Protein AF-A0A7Y5W795-F1 (afdb_monomer_lite)

Foldseek 3Di:
DDPDPPDDPQADDPVLCVVLVVLQDAADPPDDHDPADVSLLVSQLSVCLVVVDDLVPRDPVGDRSVVSVVSLVVCVVVVSVVVSCVSVVHVVSVVSSVVVVVVVVPDDDDPPPPPPPPPPPDDDD

Radius of gyration: 16.65 Å; chains: 1; bounding box: 54×30×36 Å

pLDDT: mean 70.24, std 19.15, range [29.72, 90.06]

Structure (mmCIF, N/CA/C/O backbone):
data_AF-A0A7Y5W795-F1
#
_entry.id   AF-A0A7Y5W795-F1
#
loop_
_atom_site.group_PDB
_atom_site.id
_atom_site.type_symbol
_atom_site.label_atom_id
_atom_site.label_alt_id
_atom_site.label_comp_id
_atom_site.label_asym_id
_atom_site.label_entity_id
_atom_site.label_seq_id
_atom_site.pdbx_PDB_ins_code
_atom_site.Cartn_x
_atom_site.Cartn_y
_atom_site.Cartn_z
_atom_site.occupancy
_atom_site.B_iso_or_equiv
_atom_site.auth_seq_id
_atom_site.auth_comp_id
_atom_site.auth_asym_id
_atom_site.auth_atom_id
_atom_site.pdbx_PDB_model_num
ATOM 1 N N . MET A 1 1 ? -0.548 6.100 -27.009 1.00 38.88 1 MET A N 1
ATOM 2 C CA . MET A 1 1 ? -1.766 5.491 -26.440 1.00 38.88 1 MET A CA 1
ATOM 3 C C . MET A 1 1 ? -1.373 4.089 -26.018 1.00 38.88 1 MET A C 1
ATOM 5 O O . MET A 1 1 ? -1.005 3.298 -26.875 1.00 38.88 1 MET A O 1
ATOM 9 N N . ASP A 1 2 ? -1.260 3.879 -24.709 1.00 36.19 2 ASP A N 1
ATOM 10 C CA . ASP A 1 2 ? -0.597 2.727 -24.087 1.00 36.19 2 ASP A CA 1
ATOM 11 C C . ASP A 1 2 ? -1.531 1.508 -24.106 1.00 36.19 2 ASP A C 1
ATOM 13 O O . ASP A 1 2 ? -2.526 1.436 -23.388 1.00 36.19 2 ASP A O 1
ATOM 17 N N . ALA A 1 3 ? -1.278 0.592 -25.035 1.00 45.19 3 ALA A N 1
ATOM 18 C CA . ALA A 1 3 ? -2.064 -0.615 -25.215 1.00 45.19 3 ALA A CA 1
ATOM 19 C C . ALA A 1 3 ? -1.514 -1.711 -24.294 1.00 45.19 3 ALA A C 1
ATOM 21 O O . ALA A 1 3 ? -0.515 -2.318 -24.658 1.00 45.19 3 ALA A O 1
ATOM 22 N N . THR A 1 4 ? -2.117 -1.956 -23.118 1.00 44.06 4 THR A N 1
ATOM 23 C CA . THR A 1 4 ? -2.086 -3.265 -22.398 1.00 44.06 4 THR A CA 1
ATOM 24 C C . THR A 1 4 ? -2.822 -3.305 -21.047 1.00 44.06 4 THR A C 1
ATOM 26 O O . THR A 1 4 ? -2.597 -4.231 -20.271 1.00 44.06 4 THR A O 1
ATOM 29 N N . GLN A 1 5 ? -3.761 -2.407 -20.725 1.00 54.94 5 GLN A N 1
ATOM 30 C CA . GLN A 1 5 ? -4.536 -2.577 -19.484 1.00 54.94 5 GLN A CA 1
ATOM 31 C C . GLN A 1 5 ? -5.627 -3.650 -19.647 1.00 54.94 5 GLN A C 1
ATOM 33 O O . GLN A 1 5 ? -6.801 -3.376 -19.888 1.00 54.94 5 GLN A O 1
ATOM 38 N N . ARG A 1 6 ? -5.232 -4.924 -19.541 1.00 57.53 6 ARG A N 1
ATOM 39 C CA . ARG A 1 6 ? -6.162 -5.991 -19.160 1.00 57.53 6 ARG A CA 1
ATOM 40 C C . ARG A 1 6 ? -6.476 -5.778 -17.686 1.00 57.53 6 ARG A C 1
ATOM 42 O O . ARG A 1 6 ? -5.763 -6.282 -16.828 1.00 57.53 6 ARG A O 1
ATOM 49 N N . ASN A 1 7 ? -7.506 -4.979 -17.424 1.00 70.06 7 ASN A N 1
ATOM 50 C CA . ASN A 1 7 ? -7.962 -4.711 -16.070 1.00 70.06 7 ASN A CA 1
ATOM 51 C C . ASN A 1 7 ? -8.426 -6.019 -15.429 1.00 70.06 7 ASN A C 1
ATOM 53 O O . ASN A 1 7 ? -9.401 -6.638 -15.868 1.00 70.06 7 ASN A O 1
ATOM 57 N N . TYR A 1 8 ? -7.748 -6.432 -14.367 1.00 78.88 8 TYR A N 1
ATOM 58 C CA . TYR A 1 8 ? -8.316 -7.387 -13.437 1.00 78.88 8 TYR A CA 1
ATOM 59 C C . TYR A 1 8 ? -9.517 -6.724 -12.744 1.00 78.88 8 TYR A C 1
ATOM 61 O O . TYR A 1 8 ? -9.485 -5.525 -12.467 1.00 78.88 8 TYR A O 1
ATOM 69 N N . PRO A 1 9 ? -10.564 -7.478 -12.364 1.00 81.25 9 PRO A N 1
ATOM 70 C CA . PRO A 1 9 ? -11.697 -6.930 -11.604 1.00 81.25 9 PRO A CA 1
ATOM 71 C C . PRO A 1 9 ? -11.293 -6.391 -10.217 1.00 81.25 9 PRO A C 1
ATOM 73 O O . PRO A 1 9 ? -12.111 -5.844 -9.483 1.00 81.25 9 PRO A O 1
ATOM 76 N N . THR A 1 10 ? -10.036 -6.598 -9.826 1.00 82.06 10 THR A N 1
ATOM 77 C CA . THR A 1 10 ? -9.414 -6.097 -8.602 1.00 82.06 10 THR A CA 1
ATOM 78 C C . THR A 1 10 ? -8.653 -4.792 -8.788 1.00 82.06 10 THR A C 1
ATOM 80 O O . THR A 1 10 ? -8.241 -4.222 -7.779 1.00 82.06 10 THR A O 1
ATOM 83 N N . ASP A 1 11 ? -8.428 -4.357 -10.029 1.00 85.25 11 ASP A N 1
ATOM 84 C CA . ASP A 1 11 ? -7.640 -3.165 -10.322 1.00 85.25 11 ASP A CA 1
ATOM 85 C C . ASP A 1 11 ? -8.380 -1.893 -9.918 1.00 85.25 11 ASP A C 1
ATOM 87 O O . ASP A 1 11 ? -9.611 -1.828 -9.925 1.00 85.25 11 ASP A O 1
ATOM 91 N N . LEU A 1 12 ? -7.599 -0.882 -9.547 1.00 83.44 12 LEU A N 1
ATOM 92 C CA . LEU A 1 12 ? -8.124 0.420 -9.171 1.00 83.44 12 LEU A CA 1
ATOM 93 C C . LEU A 1 12 ? -8.484 1.250 -10.393 1.00 83.44 12 LEU A C 1
ATOM 95 O O . LEU A 1 12 ? -7.676 1.406 -11.319 1.00 83.44 12 LEU A O 1
ATOM 99 N N . ASP A 1 13 ? -9.663 1.854 -10.315 1.00 84.56 13 ASP A N 1
ATOM 100 C CA . ASP A 1 13 ? -10.049 2.943 -11.197 1.00 84.56 13 ASP A CA 1
ATOM 101 C C . ASP A 1 13 ? -9.150 4.170 -10.972 1.00 84.56 13 ASP A C 1
ATOM 103 O O . ASP A 1 13 ? -8.501 4.303 -9.927 1.00 84.56 13 ASP A O 1
ATOM 107 N N . ASP A 1 14 ? -9.080 5.054 -11.960 1.00 81.81 14 ASP A N 1
ATOM 108 C CA . ASP A 1 14 ? -8.285 6.275 -11.887 1.00 81.81 14 ASP A CA 1
ATOM 109 C C . ASP A 1 14 ? -8.750 7.183 -10.745 1.00 81.81 14 ASP A C 1
ATOM 111 O O . ASP A 1 14 ? -7.912 7.661 -9.979 1.00 81.81 14 ASP A O 1
ATOM 115 N N . ASP A 1 15 ? -10.060 7.324 -10.529 1.00 82.69 15 ASP A N 1
ATOM 116 C CA . ASP A 1 15 ? -10.602 8.124 -9.420 1.00 82.69 15 ASP A CA 1
ATOM 117 C C . ASP A 1 15 ? -10.208 7.556 -8.046 1.00 82.69 15 ASP A C 1
ATOM 119 O O . ASP A 1 15 ? -9.804 8.276 -7.119 1.00 82.69 15 ASP A O 1
ATOM 123 N N . GLN A 1 16 ? -10.262 6.227 -7.914 1.00 84.50 16 GLN A N 1
ATOM 124 C CA . GLN A 1 16 ? -9.813 5.549 -6.699 1.00 84.50 16 GLN A CA 1
ATOM 125 C C . GLN A 1 16 ? -8.311 5.731 -6.498 1.00 84.50 16 GLN A C 1
ATOM 127 O O . GLN A 1 16 ? -7.861 5.978 -5.376 1.00 84.50 16 GLN A O 1
ATOM 132 N N . TRP A 1 17 ? -7.539 5.642 -7.581 1.00 85.81 17 TRP A N 1
ATOM 133 C CA . TRP A 1 17 ? -6.103 5.863 -7.561 1.00 85.81 17 TRP A CA 1
ATOM 134 C C . TRP A 1 17 ? -5.750 7.281 -7.103 1.00 85.81 17 TRP A C 1
ATOM 136 O O . TRP A 1 17 ? -4.929 7.422 -6.197 1.00 85.81 17 TRP A O 1
ATOM 146 N N . PHE A 1 18 ? -6.391 8.320 -7.642 1.00 85.88 18 PHE A N 1
ATOM 147 C CA . PHE A 1 18 ? -6.151 9.710 -7.233 1.00 85.88 18 PHE A CA 1
ATOM 148 C C . PHE A 1 18 ? -6.457 9.956 -5.755 1.00 85.88 18 PHE A C 1
ATOM 150 O O . PHE A 1 18 ? -5.748 10.719 -5.101 1.00 85.88 18 PHE A O 1
ATOM 157 N N . THR A 1 19 ? -7.455 9.260 -5.210 1.00 85.31 19 THR A N 1
ATOM 158 C CA . THR A 1 19 ? -7.802 9.352 -3.787 1.00 85.31 19 THR A CA 1
ATOM 159 C C . THR A 1 19 ? -6.701 8.774 -2.891 1.00 85.31 19 THR A C 1
ATOM 161 O O . THR A 1 19 ? -6.400 9.328 -1.834 1.00 85.31 19 THR A O 1
ATOM 164 N N . ILE A 1 20 ? -6.075 7.664 -3.299 1.00 85.00 20 ILE A N 1
ATOM 165 C CA . ILE A 1 20 ? -5.098 6.951 -2.461 1.00 85.00 20 ILE A CA 1
ATOM 166 C C . ILE A 1 20 ? -3.636 7.326 -2.727 1.00 85.00 20 ILE A C 1
ATOM 168 O O . ILE A 1 20 ? -2.800 7.196 -1.832 1.00 85.00 20 ILE A O 1
ATOM 172 N N . ALA A 1 21 ? -3.315 7.787 -3.937 1.00 84.81 21 ALA A N 1
ATOM 173 C CA . ALA A 1 21 ? -1.972 8.170 -4.358 1.00 84.81 21 ALA A CA 1
ATOM 174 C C . ALA A 1 21 ? -1.245 9.111 -3.375 1.00 84.81 21 ALA A C 1
ATOM 176 O O . ALA A 1 21 ? -0.077 8.835 -3.090 1.00 84.81 21 ALA A O 1
ATOM 177 N N . PRO A 1 22 ? -1.876 10.161 -2.801 1.00 84.56 22 PRO A N 1
ATOM 178 C CA . PRO A 1 22 ? -1.188 11.067 -1.875 1.00 84.56 22 PRO A CA 1
ATOM 179 C C . PRO A 1 22 ? -0.784 10.423 -0.540 1.00 84.56 22 PRO A C 1
ATOM 181 O O . PRO A 1 22 ? 0.049 10.974 0.173 1.00 84.56 22 PRO A O 1
ATOM 184 N N . LEU A 1 23 ? -1.345 9.263 -0.187 1.00 80.50 23 LEU A N 1
ATOM 185 C CA . LEU A 1 23 ? -1.021 8.554 1.058 1.00 80.50 23 LEU A CA 1
ATOM 186 C C . LEU A 1 23 ? 0.141 7.587 0.907 1.00 80.50 23 LEU A C 1
ATOM 188 O O . LEU A 1 23 ? 0.666 7.081 1.900 1.00 80.50 23 LEU A O 1
ATOM 192 N N . ILE A 1 24 ? 0.535 7.303 -0.331 1.00 81.38 24 ILE A N 1
ATOM 193 C CA . ILE A 1 24 ? 1.683 6.457 -0.591 1.00 81.38 24 ILE A CA 1
ATOM 194 C C . ILE A 1 24 ? 2.917 7.281 -0.217 1.00 81.38 24 ILE A C 1
ATOM 196 O O . ILE A 1 24 ? 3.178 8.299 -0.864 1.00 81.38 24 ILE A O 1
ATOM 200 N N . PRO A 1 25 ? 3.694 6.867 0.804 1.00 74.81 25 PRO A N 1
ATOM 201 C CA . PRO A 1 25 ? 4.839 7.647 1.253 1.00 74.81 25 PRO A CA 1
ATOM 202 C C . PRO A 1 25 ? 5.780 7.855 0.068 1.00 74.81 25 PRO A C 1
ATOM 204 O O . PRO A 1 25 ? 5.925 6.922 -0.725 1.00 74.81 25 PRO A O 1
ATOM 207 N N . PRO A 1 26 ? 6.428 9.018 -0.097 1.00 67.50 26 PRO A N 1
ATOM 208 C CA . PRO A 1 26 ? 7.367 9.236 -1.193 1.00 67.50 26 PRO A CA 1
ATOM 209 C C . PRO A 1 26 ? 8.549 8.259 -1.118 1.00 67.50 26 PRO A C 1
ATOM 211 O O . PRO A 1 26 ? 8.855 7.686 -0.068 1.00 67.50 26 PRO A O 1
ATOM 214 N N . GLY A 1 27 ? 9.190 8.002 -2.263 1.00 62.72 27 GLY A N 1
ATOM 215 C CA . GLY A 1 27 ? 10.406 7.185 -2.318 1.00 62.72 27 GLY A CA 1
ATOM 216 C C . GLY A 1 27 ? 11.464 7.723 -1.371 1.00 62.72 27 GLY A C 1
ATOM 217 O O . GLY A 1 27 ? 11.579 8.934 -1.215 1.00 62.72 27 GLY A O 1
ATOM 218 N N . LYS A 1 28 ? 12.232 6.830 -0.732 1.00 57.94 28 LYS A N 1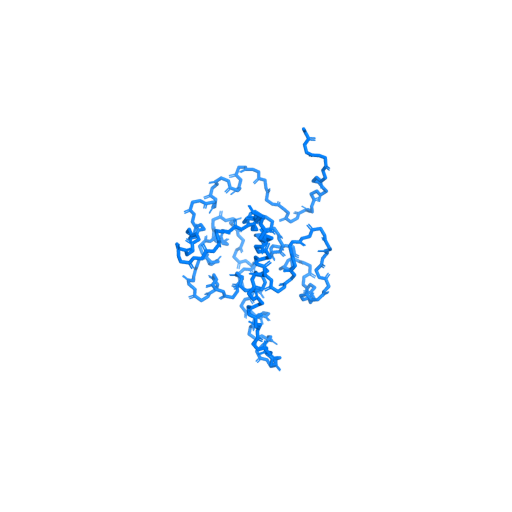
ATOM 219 C CA . LYS A 1 28 ? 13.394 7.268 0.044 1.00 57.94 28 LYS A CA 1
ATOM 220 C C . LYS A 1 28 ? 14.294 8.113 -0.874 1.00 57.94 28 LYS A C 1
ATOM 222 O O . LYS A 1 28 ? 14.599 7.647 -1.969 1.00 57.94 28 LYS A O 1
ATOM 227 N N . PRO A 1 29 ? 14.724 9.311 -0.441 1.00 47.25 29 PRO A N 1
ATOM 228 C CA . PRO A 1 29 ? 15.564 10.189 -1.256 1.00 47.25 29 PRO A CA 1
ATOM 229 C C . PRO A 1 29 ? 16.998 9.659 -1.429 1.00 47.25 29 PRO A C 1
ATOM 231 O O . PRO A 1 29 ? 17.692 10.064 -2.353 1.00 47.25 29 PRO A O 1
ATOM 234 N N . LEU A 1 30 ? 17.447 8.734 -0.570 1.00 43.53 30 LEU A N 1
ATOM 235 C CA . LEU A 1 30 ? 18.739 8.052 -0.699 1.00 43.53 30 LEU A CA 1
ATOM 236 C C . LEU A 1 30 ? 18.585 6.784 -1.557 1.00 43.53 30 LEU A C 1
ATOM 238 O O . LEU A 1 30 ? 18.289 5.709 -1.032 1.00 43.53 30 LEU A O 1
ATOM 242 N N . GLY A 1 31 ? 18.766 6.915 -2.873 1.00 50.31 31 GLY A N 1
ATOM 243 C CA . GLY A 1 31 ? 18.806 5.795 -3.821 1.00 50.31 31 GLY A CA 1
ATOM 244 C C . GLY A 1 31 ? 18.388 6.174 -5.244 1.00 50.31 31 GLY A C 1
ATOM 245 O O . GLY A 1 31 ? 17.861 7.260 -5.476 1.00 50.31 31 GLY A O 1
ATOM 246 N N . CYS A 1 32 ? 18.603 5.259 -6.200 1.00 46.06 32 CYS A N 1
ATOM 247 C CA . CYS A 1 32 ? 17.971 5.340 -7.520 1.00 46.06 32 CYS A CA 1
ATOM 248 C C . CYS A 1 32 ? 16.453 5.435 -7.292 1.00 46.06 32 CYS A C 1
ATOM 250 O O . CYS A 1 32 ? 15.891 4.599 -6.580 1.00 46.06 32 CYS A O 1
ATOM 252 N N . GLY A 1 33 ? 15.822 6.500 -7.796 1.00 52.41 33 GLY A N 1
ATOM 253 C CA . GLY A 1 33 ? 14.408 6.790 -7.563 1.00 52.41 33 GLY A CA 1
ATOM 254 C C . GLY A 1 33 ? 13.498 5.603 -7.895 1.00 52.41 33 GLY A C 1
ATOM 255 O O . GLY A 1 33 ? 13.889 4.658 -8.575 1.00 52.41 33 GLY A O 1
ATOM 256 N N . ARG A 1 34 ? 12.256 5.625 -7.403 1.00 63.91 34 ARG A N 1
ATOM 257 C CA . ARG A 1 34 ? 11.309 4.524 -7.631 1.00 63.91 34 ARG A CA 1
ATOM 258 C C . ARG A 1 34 ? 11.041 4.332 -9.128 1.00 63.91 34 ARG A C 1
ATOM 260 O O . ARG A 1 34 ? 10.254 5.071 -9.704 1.00 63.91 34 ARG A O 1
ATOM 267 N N . THR A 1 35 ? 11.627 3.299 -9.728 1.00 64.44 35 THR A N 1
ATOM 268 C CA . THR A 1 35 ? 11.349 2.918 -11.125 1.00 64.44 35 THR A CA 1
ATOM 269 C C . THR A 1 35 ? 10.022 2.165 -11.266 1.00 64.44 35 THR A C 1
ATOM 271 O O . THR A 1 35 ? 9.443 2.106 -12.343 1.00 64.44 35 THR A O 1
ATOM 274 N N . THR A 1 36 ? 9.520 1.557 -10.187 1.00 70.56 36 THR A N 1
ATOM 275 C CA . THR A 1 36 ? 8.285 0.761 -10.220 1.00 70.56 36 THR A CA 1
ATOM 276 C C . THR A 1 36 ? 7.042 1.636 -10.081 1.00 70.56 36 THR A C 1
ATOM 278 O O . THR A 1 36 ? 6.928 2.410 -9.132 1.00 70.56 36 THR A O 1
ATOM 281 N N . SER A 1 37 ? 6.061 1.439 -10.963 1.00 81.56 37 SER A N 1
ATOM 282 C CA . SER A 1 37 ? 4.745 2.077 -10.875 1.00 81.56 37 SER A CA 1
ATOM 283 C C . SER A 1 37 ? 4.017 1.677 -9.588 1.00 81.56 37 SER A C 1
ATOM 285 O O . SER A 1 37 ? 3.661 0.513 -9.399 1.00 81.56 37 SER A O 1
ATOM 287 N N . MET A 1 38 ? 3.752 2.643 -8.703 1.00 83.88 38 MET A N 1
ATOM 288 C CA . MET A 1 38 ? 3.064 2.389 -7.427 1.00 83.88 38 MET A CA 1
ATOM 289 C C . MET A 1 38 ? 1.641 1.853 -7.628 1.00 83.88 38 MET A C 1
ATOM 291 O O . MET A 1 38 ? 1.216 0.981 -6.876 1.00 83.88 38 MET A O 1
ATOM 295 N N . ARG A 1 39 ? 0.944 2.285 -8.689 1.00 87.31 39 ARG A N 1
ATOM 296 C CA . ARG A 1 39 ? -0.376 1.748 -9.059 1.00 87.31 39 ARG A CA 1
ATOM 297 C C . ARG A 1 39 ? -0.317 0.252 -9.338 1.00 87.31 39 ARG A C 1
ATOM 299 O O . ARG A 1 39 ? -1.127 -0.499 -8.810 1.00 87.31 39 ARG A O 1
ATOM 306 N N . ALA A 1 40 ? 0.700 -0.195 -10.074 1.00 86.50 40 ALA A N 1
ATOM 307 C CA . ALA A 1 40 ? 0.899 -1.610 -10.366 1.00 86.50 40 ALA A CA 1
ATOM 308 C C . ALA A 1 40 ? 1.224 -2.425 -9.102 1.00 86.50 40 ALA A C 1
ATOM 310 O O . ALA A 1 40 ? 0.790 -3.567 -8.982 1.00 86.50 40 ALA A O 1
ATOM 311 N N . VAL A 1 41 ? 1.943 -1.840 -8.135 1.00 88.38 41 VAL A N 1
ATOM 312 C CA . VAL A 1 41 ? 2.197 -2.477 -6.830 1.00 88.38 41 VAL A CA 1
ATOM 313 C C . VAL A 1 41 ? 0.902 -2.626 -6.035 1.00 88.38 41 VAL A C 1
ATOM 315 O O . VAL A 1 41 ? 0.628 -3.715 -5.536 1.00 88.38 41 VAL A O 1
ATOM 318 N N . VAL A 1 42 ? 0.092 -1.569 -5.935 1.00 88.75 42 VAL A N 1
ATOM 319 C CA . VAL A 1 42 ? -1.188 -1.626 -5.211 1.00 88.75 42 VAL A CA 1
ATOM 320 C C . VAL A 1 42 ? -2.135 -2.627 -5.873 1.00 88.75 42 VAL A C 1
ATOM 322 O O . VAL A 1 42 ? -2.650 -3.504 -5.183 1.00 88.75 42 VAL A O 1
ATOM 325 N N . ASN A 1 43 ? -2.287 -2.578 -7.198 1.00 89.50 43 ASN A N 1
ATOM 326 C CA . ASN A 1 43 ? -3.100 -3.535 -7.952 1.00 89.50 43 ASN A CA 1
ATOM 327 C C . ASN A 1 43 ? -2.630 -4.984 -7.736 1.00 89.50 43 ASN A C 1
ATOM 329 O O . ASN A 1 43 ? -3.452 -5.863 -7.487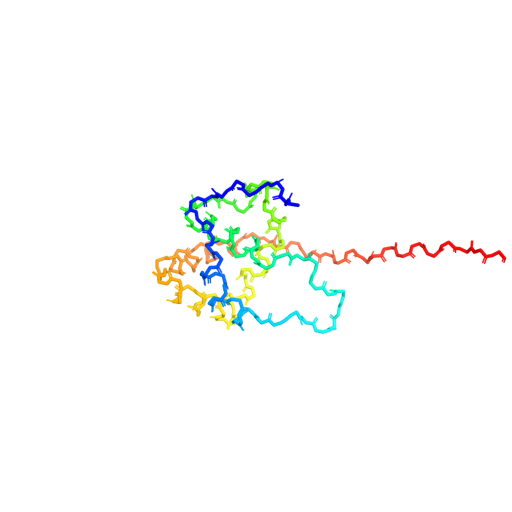 1.00 89.50 43 ASN A O 1
ATOM 333 N N . ALA A 1 44 ? -1.316 -5.235 -7.730 1.00 90.06 44 ALA A N 1
ATOM 334 C CA . ALA A 1 44 ? -0.764 -6.561 -7.454 1.00 90.06 44 ALA A CA 1
ATOM 335 C C . ALA A 1 44 ? -1.096 -7.062 -6.037 1.00 90.06 44 ALA A C 1
ATOM 337 O O . ALA A 1 44 ? -1.414 -8.241 -5.850 1.00 90.06 44 ALA A O 1
ATOM 338 N N . ILE A 1 45 ? -1.041 -6.178 -5.032 1.00 88.38 45 ILE A N 1
ATOM 339 C CA . ILE A 1 45 ? -1.431 -6.516 -3.657 1.00 88.38 45 ILE A CA 1
ATOM 340 C C . ILE A 1 45 ? -2.931 -6.829 -3.618 1.00 88.38 45 ILE A C 1
ATOM 342 O O . ILE A 1 45 ? -3.303 -7.896 -3.134 1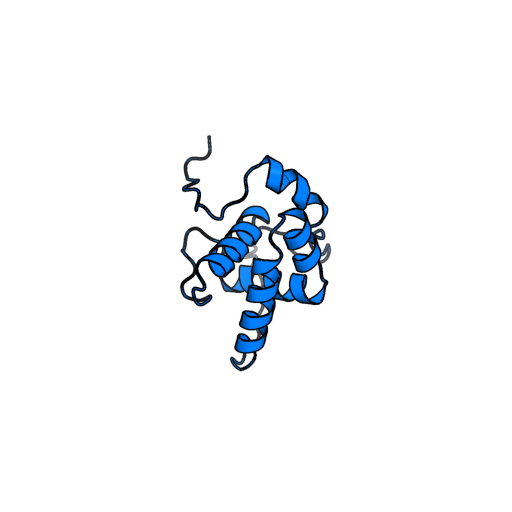.00 88.38 45 ILE A O 1
ATOM 346 N N . LEU A 1 46 ? -3.787 -5.972 -4.181 1.00 87.50 46 LEU A N 1
ATOM 347 C CA . LEU A 1 46 ? -5.241 -6.185 -4.235 1.00 87.50 46 LEU A CA 1
ATOM 348 C C . LEU A 1 46 ? -5.603 -7.502 -4.936 1.00 87.50 46 LEU A C 1
ATOM 350 O O . LEU A 1 46 ? -6.384 -8.299 -4.408 1.00 87.50 46 LEU A O 1
ATOM 354 N N . TYR A 1 47 ? -4.975 -7.777 -6.082 1.00 88.94 47 TYR A N 1
ATOM 355 C CA . TYR A 1 47 ? -5.155 -9.019 -6.828 1.00 88.94 47 TYR A CA 1
ATOM 356 C C . TYR A 1 47 ? -4.828 -10.240 -5.969 1.00 88.94 47 TYR A C 1
ATOM 358 O O . TYR A 1 47 ? -5.635 -11.168 -5.857 1.00 88.94 47 TYR A O 1
ATOM 366 N N . ARG A 1 48 ? -3.661 -10.244 -5.318 1.00 88.88 48 ARG A N 1
ATOM 367 C CA . ARG A 1 48 ? -3.244 -11.351 -4.451 1.00 88.88 48 ARG A CA 1
ATOM 368 C C . ARG A 1 48 ? -4.186 -11.514 -3.256 1.00 88.88 48 ARG A C 1
ATOM 370 O O . ARG A 1 48 ? -4.502 -12.635 -2.868 1.00 88.88 48 ARG A O 1
ATOM 377 N N . GLN A 1 49 ? -4.654 -10.413 -2.678 1.00 84.88 49 GLN A N 1
ATOM 378 C CA . GLN A 1 49 ? -5.561 -10.438 -1.533 1.00 84.88 49 GLN A CA 1
ATOM 379 C C . GLN A 1 49 ? -6.926 -11.029 -1.881 1.00 84.88 49 GLN A C 1
ATOM 381 O O . GLN A 1 49 ? -7.473 -11.807 -1.094 1.00 84.88 49 GLN A O 1
ATOM 386 N N . ARG A 1 50 ? -7.438 -10.720 -3.075 1.00 85.44 50 ARG A N 1
ATOM 387 C CA . ARG A 1 50 ? -8.701 -11.262 -3.580 1.00 85.44 50 ARG A CA 1
ATOM 388 C C . ARG A 1 50 ? -8.583 -12.714 -4.038 1.00 85.44 50 ARG A C 1
ATOM 390 O O . ARG A 1 50 ? -9.444 -13.518 -3.697 1.00 85.44 50 ARG A O 1
ATOM 397 N N . SER A 1 51 ? -7.545 -13.042 -4.806 1.00 85.38 51 SER A N 1
ATOM 398 C CA . SER A 1 51 ? -7.321 -14.390 -5.354 1.00 85.38 51 SER A CA 1
ATOM 399 C C . SER A 1 51 ? -6.817 -15.381 -4.304 1.00 85.38 51 SER A C 1
ATOM 401 O O . SER A 1 51 ? -7.035 -16.583 -4.419 1.00 85.38 51 SER A O 1
ATOM 403 N N . GLY A 1 52 ? -6.124 -14.889 -3.275 1.00 84.31 52 GLY A N 1
ATOM 404 C CA . GLY A 1 52 ? -5.479 -15.710 -2.263 1.00 84.31 52 GLY A CA 1
ATOM 405 C C . GLY A 1 52 ? -4.285 -16.519 -2.774 1.00 84.31 52 GLY A C 1
ATOM 406 O O . GLY A 1 52 ? -3.842 -17.421 -2.060 1.00 84.31 52 GLY A O 1
ATOM 407 N N . CYS A 1 53 ? -3.770 -16.219 -3.971 1.00 83.75 53 CYS A N 1
ATOM 408 C CA . CYS A 1 53 ? -2.671 -16.960 -4.575 1.00 83.75 53 CYS A CA 1
ATOM 409 C C . CYS A 1 53 ? -1.353 -16.775 -3.792 1.00 83.75 53 CYS A C 1
ATOM 411 O O . CYS A 1 53 ? -1.101 -15.717 -3.195 1.00 83.75 53 CYS A O 1
ATOM 413 N N . PRO A 1 54 ? -0.460 -17.780 -3.791 1.00 86.81 54 PRO A N 1
ATOM 414 C CA . PRO A 1 54 ? 0.876 -17.605 -3.238 1.00 86.81 54 PRO A CA 1
ATOM 415 C C . PRO A 1 54 ? 1.656 -16.569 -4.060 1.00 86.81 54 PRO A C 1
ATOM 417 O O . PRO A 1 54 ? 1.482 -16.456 -5.270 1.00 86.81 54 PRO A O 1
ATOM 420 N N . TRP A 1 55 ? 2.569 -15.834 -3.416 1.00 84.69 55 TRP A N 1
ATOM 421 C CA . TRP A 1 55 ? 3.334 -14.749 -4.054 1.00 84.69 55 TRP A CA 1
ATOM 422 C C . TRP A 1 55 ? 4.091 -15.183 -5.318 1.00 84.69 55 TRP A C 1
ATOM 424 O O . TRP A 1 55 ? 4.218 -14.412 -6.260 1.00 84.69 55 TRP A O 1
ATOM 434 N N . ARG A 1 56 ? 4.562 -16.436 -5.364 1.00 86.69 56 ARG A N 1
ATOM 435 C CA . ARG A 1 56 ? 5.292 -17.002 -6.513 1.00 86.69 56 ARG A CA 1
ATOM 436 C C . ARG A 1 56 ? 4.410 -17.247 -7.742 1.00 86.69 56 ARG A C 1
ATOM 438 O O . ARG A 1 56 ? 4.952 -17.448 -8.820 1.00 86.69 56 ARG A O 1
ATOM 445 N N . MET A 1 57 ? 3.088 -17.254 -7.569 1.00 83.88 57 MET A N 1
ATOM 446 C CA . MET A 1 57 ? 2.100 -17.435 -8.638 1.00 83.88 57 MET A CA 1
ATOM 447 C C . MET A 1 57 ? 1.486 -16.110 -9.099 1.00 83.88 57 MET A C 1
ATOM 449 O O . MET A 1 57 ? 0.492 -16.120 -9.819 1.00 83.88 57 MET A O 1
ATOM 453 N N . LEU A 1 58 ? 2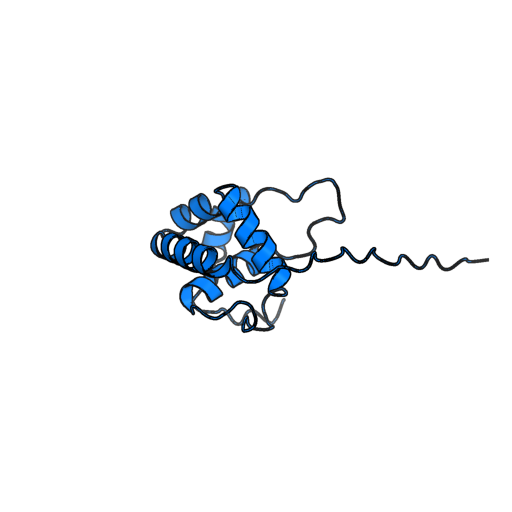.045 -14.970 -8.680 1.00 85.44 58 LEU A N 1
ATOM 454 C CA . LEU A 1 58 ? 1.583 -13.673 -9.155 1.00 85.44 58 LEU A CA 1
ATOM 455 C C . LEU A 1 58 ? 1.726 -13.600 -10.693 1.00 85.44 58 LEU A C 1
ATOM 457 O O . LEU A 1 58 ? 2.785 -13.980 -11.207 1.00 85.44 58 LEU A O 1
ATOM 461 N N . PRO A 1 59 ? 0.696 -13.132 -11.424 1.00 86.00 59 PRO A N 1
ATOM 462 C CA . PRO A 1 59 ? 0.766 -12.958 -12.870 1.00 86.00 59 PRO A CA 1
ATOM 463 C C . PRO A 1 59 ? 1.972 -12.121 -13.299 1.00 86.00 59 PRO A C 1
ATOM 465 O O . PRO A 1 59 ? 2.374 -11.186 -12.607 1.00 86.00 59 PRO A O 1
ATOM 468 N N . ARG A 1 60 ? 2.533 -12.448 -14.468 1.00 81.19 60 ARG A N 1
ATOM 469 C CA . ARG A 1 60 ? 3.709 -11.756 -15.028 1.00 81.19 60 ARG A CA 1
ATOM 470 C C . ARG A 1 60 ? 3.415 -10.323 -15.476 1.00 81.19 60 ARG A C 1
ATOM 472 O O . ARG A 1 60 ? 4.358 -9.577 -15.700 1.00 81.19 60 ARG A O 1
ATOM 479 N N . ASP A 1 61 ? 2.138 -9.958 -15.580 1.00 84.62 61 ASP A N 1
ATOM 480 C CA . ASP A 1 61 ? 1.692 -8.595 -15.888 1.00 84.62 61 ASP A CA 1
ATOM 481 C C . ASP A 1 61 ? 1.979 -7.621 -14.733 1.00 84.62 61 ASP A C 1
ATOM 483 O O . ASP A 1 61 ? 2.049 -6.410 -14.929 1.00 84.62 61 ASP A O 1
ATOM 487 N N . PHE A 1 62 ? 2.161 -8.144 -13.516 1.00 84.44 62 PHE A N 1
ATOM 488 C CA . PHE A 1 62 ? 2.504 -7.348 -12.347 1.00 84.44 62 PHE A CA 1
ATOM 489 C C . PHE A 1 62 ? 4.020 -7.217 -12.162 1.00 84.44 62 PHE A C 1
ATOM 491 O O . PHE A 1 62 ? 4.790 -8.087 -12.584 1.00 84.44 62 PHE A O 1
ATOM 498 N N . PRO A 1 63 ? 4.479 -6.160 -11.459 1.00 83.94 63 PRO A N 1
ATOM 499 C CA . PRO A 1 63 ? 5.868 -6.061 -11.040 1.00 83.94 63 PRO A CA 1
ATOM 500 C C . PRO A 1 63 ? 6.294 -7.310 -10.268 1.00 83.94 63 PRO A C 1
ATOM 502 O O . PRO A 1 63 ? 5.500 -7.943 -9.569 1.00 83.94 63 PRO A O 1
ATOM 505 N N . HIS A 1 64 ? 7.578 -7.651 -10.387 1.00 85.50 64 HIS A N 1
ATOM 506 C CA . HIS A 1 64 ? 8.122 -8.879 -9.823 1.00 85.50 64 HIS A CA 1
ATOM 507 C C . HIS A 1 64 ? 7.720 -9.052 -8.349 1.00 85.50 64 HIS A C 1
ATOM 509 O O . HIS A 1 64 ? 7.895 -8.146 -7.530 1.00 85.50 64 HIS A O 1
ATOM 515 N N . TRP A 1 65 ? 7.205 -10.234 -8.002 1.00 85.81 65 TRP A N 1
ATOM 516 C CA . TRP A 1 65 ? 6.549 -10.494 -6.715 1.00 85.81 65 TRP A CA 1
ATOM 517 C C . TRP A 1 65 ? 7.395 -10.122 -5.488 1.00 85.81 65 TRP A C 1
ATOM 519 O O . TRP A 1 65 ? 6.840 -9.726 -4.468 1.00 85.81 65 TRP A O 1
ATOM 529 N N . ARG A 1 66 ? 8.735 -10.210 -5.569 1.00 86.25 66 ARG A N 1
ATOM 530 C CA . ARG A 1 66 ? 9.638 -9.802 -4.472 1.00 86.25 66 ARG A CA 1
ATOM 531 C C . ARG A 1 66 ? 9.546 -8.308 -4.178 1.00 86.25 66 ARG A C 1
ATOM 533 O O . ARG A 1 66 ? 9.553 -7.920 -3.014 1.00 86.25 66 ARG A O 1
ATOM 540 N N . THR A 1 67 ? 9.447 -7.494 -5.225 1.00 85.81 67 THR A N 1
ATOM 541 C CA . THR A 1 67 ? 9.296 -6.042 -5.120 1.00 85.81 67 THR A CA 1
ATOM 542 C C . THR A 1 67 ? 7.965 -5.718 -4.456 1.00 85.81 67 THR A C 1
ATOM 544 O O . THR A 1 67 ? 7.932 -5.001 -3.460 1.00 85.81 67 THR A O 1
ATOM 547 N N . VAL A 1 68 ? 6.878 -6.324 -4.945 1.00 88.12 68 VAL A N 1
ATOM 548 C CA . VAL A 1 68 ? 5.527 -6.150 -4.386 1.00 88.12 68 VAL A CA 1
ATOM 549 C C . VAL A 1 68 ? 5.470 -6.584 -2.923 1.00 88.12 68 VAL A C 1
ATOM 551 O O . VAL A 1 68 ? 4.940 -5.860 -2.085 1.00 88.12 68 VAL A O 1
ATOM 554 N N . TYR A 1 69 ? 6.068 -7.730 -2.596 1.00 87.75 69 TYR A N 1
ATOM 555 C CA . TYR A 1 69 ? 6.143 -8.234 -1.228 1.00 87.75 69 TYR A CA 1
ATOM 556 C C . TYR A 1 69 ? 6.900 -7.280 -0.295 1.00 87.75 69 TYR A C 1
ATOM 558 O O . TYR A 1 69 ? 6.447 -7.036 0.822 1.00 87.75 69 TYR A O 1
ATOM 566 N N . GLY A 1 70 ? 8.018 -6.704 -0.751 1.00 86.50 70 GLY A N 1
ATOM 567 C CA . GLY A 1 70 ? 8.772 -5.706 0.011 1.00 86.50 70 GLY A CA 1
ATOM 568 C C . GLY A 1 70 ? 7.924 -4.483 0.367 1.00 86.50 70 GLY A C 1
ATOM 569 O O . GLY A 1 70 ? 7.866 -4.102 1.535 1.00 86.50 70 GLY A O 1
ATOM 570 N N . TYR A 1 71 ? 7.204 -3.925 -0.613 1.00 86.56 71 TYR A N 1
ATOM 571 C CA . TYR A 1 71 ? 6.276 -2.811 -0.384 1.00 86.56 71 TYR A CA 1
ATOM 572 C C . TYR A 1 71 ? 5.123 -3.195 0.542 1.00 86.56 71 TYR A C 1
ATOM 574 O O . TYR A 1 71 ? 4.836 -2.465 1.487 1.00 86.56 71 TYR A O 1
ATOM 582 N N . CYS A 1 72 ? 4.501 -4.356 0.316 1.00 86.44 72 CYS A N 1
ATOM 583 C CA . CYS A 1 72 ? 3.412 -4.847 1.154 1.00 86.44 72 CYS A CA 1
ATOM 584 C C . CYS A 1 72 ? 3.848 -4.947 2.621 1.00 86.44 72 CYS A C 1
ATOM 586 O O . CYS A 1 72 ? 3.153 -4.451 3.502 1.00 86.44 72 CYS A O 1
ATOM 588 N N . ARG A 1 73 ? 5.020 -5.536 2.888 1.00 85.75 73 ARG A N 1
ATOM 589 C CA . ARG A 1 73 ? 5.520 -5.701 4.257 1.00 85.75 73 ARG A CA 1
ATOM 590 C C . ARG A 1 73 ? 5.882 -4.361 4.907 1.00 85.75 73 ARG A C 1
ATOM 592 O O . ARG A 1 73 ? 5.589 -4.160 6.081 1.00 85.75 73 ARG A O 1
ATOM 599 N N . GLN A 1 74 ? 6.488 -3.444 4.149 1.00 85.50 74 GLN A N 1
ATOM 600 C CA . GLN A 1 74 ? 6.805 -2.098 4.634 1.00 85.50 74 GLN A CA 1
ATOM 601 C C . GLN A 1 74 ? 5.529 -1.328 5.006 1.00 85.50 74 GLN A C 1
ATOM 603 O O . GLN A 1 74 ? 5.438 -0.771 6.093 1.00 85.50 74 GLN A O 1
ATOM 608 N N . TRP A 1 75 ? 4.511 -1.343 4.145 1.00 86.25 75 TRP A N 1
ATOM 609 C CA . TRP A 1 75 ? 3.260 -0.612 4.374 1.00 86.25 75 TRP A CA 1
ATOM 610 C C . TRP A 1 75 ? 2.366 -1.229 5.447 1.00 86.25 75 TRP A C 1
ATOM 612 O O . TRP A 1 75 ? 1.545 -0.521 6.033 1.00 86.25 75 TRP A O 1
ATOM 622 N N . GLU A 1 76 ? 2.493 -2.527 5.712 1.00 85.12 76 GLU A N 1
ATOM 623 C CA . GLU A 1 76 ? 1.874 -3.138 6.887 1.00 85.12 76 GLU A CA 1
ATOM 624 C C . GLU A 1 76 ? 2.530 -2.673 8.183 1.00 85.12 76 GLU A C 1
ATOM 626 O O . GLU A 1 76 ? 1.817 -2.341 9.129 1.00 85.12 76 GLU A O 1
ATOM 631 N N . HIS A 1 77 ? 3.864 -2.626 8.214 1.00 82.94 77 HIS A N 1
ATOM 632 C CA . HIS A 1 77 ? 4.613 -2.161 9.377 1.00 82.94 77 HIS A CA 1
ATOM 633 C C . HIS A 1 77 ? 4.351 -0.676 9.661 1.00 82.94 77 HIS A C 1
ATOM 635 O O . HIS A 1 77 ? 4.093 -0.297 10.800 1.00 82.94 77 HIS A O 1
ATOM 641 N N . ASP A 1 78 ? 4.335 0.150 8.615 1.00 81.25 78 ASP A N 1
ATOM 642 C CA . ASP A 1 78 ? 4.130 1.598 8.730 1.00 81.25 78 ASP A CA 1
ATOM 643 C C . ASP A 1 78 ? 2.647 1.978 8.900 1.00 81.25 78 ASP A C 1
ATOM 645 O O . ASP A 1 78 ? 2.312 3.139 9.121 1.00 81.25 78 ASP A O 1
ATOM 649 N N . GLY A 1 79 ? 1.726 1.016 8.774 1.00 84.06 79 GLY A N 1
ATOM 650 C CA . GLY A 1 79 ? 0.283 1.247 8.874 1.00 84.06 79 GLY A CA 1
ATOM 651 C C . GLY A 1 79 ? -0.346 1.926 7.650 1.00 84.06 79 GLY A C 1
ATOM 652 O O . GLY A 1 79 ? -1.573 2.041 7.587 1.00 84.06 79 GLY A O 1
ATOM 653 N N . THR A 1 80 ? 0.447 2.301 6.642 1.00 86.75 80 THR A N 1
ATOM 654 C CA . THR A 1 80 ? -0.025 2.863 5.367 1.00 86.75 80 THR A CA 1
ATOM 655 C C . THR A 1 80 ? -1.058 1.951 4.708 1.00 86.75 80 THR A C 1
ATOM 657 O O . THR A 1 80 ? -2.106 2.417 4.266 1.00 86.75 80 THR A O 1
ATOM 660 N N . TRP A 1 81 ? -0.834 0.632 4.707 1.00 85.19 81 TRP A N 1
ATOM 661 C CA . TRP A 1 81 ? -1.778 -0.316 4.105 1.00 85.19 81 TRP A CA 1
ATOM 662 C C . TRP A 1 81 ? -3.156 -0.283 4.778 1.00 85.19 81 TRP A C 1
ATOM 664 O O . TRP A 1 81 ? -4.186 -0.401 4.116 1.00 85.19 81 TRP A O 1
ATOM 674 N N . ARG A 1 82 ? -3.197 -0.061 6.096 1.00 84.50 82 ARG A N 1
ATOM 675 C CA . ARG A 1 82 ? -4.450 0.068 6.848 1.00 84.50 82 ARG A CA 1
ATOM 676 C C . ARG A 1 82 ? -5.213 1.337 6.466 1.00 84.50 82 ARG A C 1
ATOM 678 O O . ARG A 1 82 ? -6.437 1.286 6.394 1.00 84.50 82 ARG A O 1
ATOM 685 N N . GLN A 1 83 ? -4.514 2.442 6.212 1.00 84.62 83 GLN A N 1
ATOM 686 C CA . GLN A 1 83 ? -5.131 3.690 5.750 1.00 84.62 83 GLN A CA 1
ATOM 687 C C . GLN A 1 83 ? -5.672 3.545 4.323 1.00 84.62 83 GLN A C 1
ATOM 689 O O . GLN A 1 83 ? -6.825 3.888 4.067 1.00 84.62 83 GLN A O 1
ATOM 694 N N . LEU A 1 84 ? -4.882 2.945 3.427 1.00 85.56 84 LEU A N 1
ATOM 695 C CA . LEU A 1 84 ? -5.288 2.662 2.048 1.00 85.56 84 LEU A CA 1
ATOM 696 C C . LEU A 1 84 ? -6.537 1.767 2.002 1.00 85.56 84 LEU A C 1
ATOM 698 O O . LEU A 1 84 ? -7.526 2.109 1.358 1.00 85.56 84 LEU A O 1
ATOM 702 N N . ALA A 1 85 ? -6.533 0.652 2.740 1.00 83.81 85 ALA A N 1
ATOM 703 C CA . ALA A 1 85 ? -7.662 -0.278 2.776 1.00 83.81 85 ALA A CA 1
ATOM 704 C C . ALA A 1 85 ? -8.939 0.347 3.367 1.00 83.81 85 ALA A C 1
ATOM 706 O O . ALA A 1 85 ? -10.044 -0.017 2.959 1.00 83.81 85 ALA A O 1
ATOM 707 N N . ALA A 1 86 ? -8.806 1.279 4.317 1.00 83.56 86 ALA A N 1
ATOM 708 C CA . ALA A 1 86 ? -9.942 2.007 4.876 1.00 83.56 86 ALA A CA 1
ATOM 709 C C . ALA A 1 86 ? -10.582 2.945 3.840 1.00 83.56 86 ALA A C 1
ATOM 711 O O . ALA A 1 86 ? -11.803 2.955 3.711 1.00 83.56 86 ALA A O 1
ATOM 712 N N . LEU A 1 87 ? -9.772 3.670 3.065 1.00 83.62 87 LEU A N 1
ATOM 713 C CA . LEU A 1 87 ? -10.261 4.608 2.046 1.00 83.62 87 LEU A CA 1
ATOM 714 C C . LEU A 1 87 ? -10.858 3.922 0.826 1.00 83.62 87 LEU A C 1
ATOM 716 O O . LEU A 1 87 ? -11.827 4.412 0.260 1.00 83.62 87 LEU A O 1
ATOM 720 N N . LEU A 1 88 ? -10.336 2.753 0.464 1.00 82.56 88 LEU A N 1
ATOM 721 C CA . LEU A 1 88 ? -10.936 1.922 -0.577 1.00 82.56 88 LEU A CA 1
ATOM 722 C C . LEU A 1 88 ? -12.243 1.247 -0.118 1.00 82.56 88 LEU A C 1
ATOM 724 O O . LEU A 1 88 ? -12.885 0.565 -0.915 1.00 82.56 88 LEU A O 1
ATOM 728 N N . GLY A 1 89 ? -12.631 1.383 1.158 1.00 80.38 89 GLY A N 1
ATOM 729 C CA . GLY A 1 89 ? -13.807 0.715 1.718 1.00 80.38 89 GLY A CA 1
ATOM 730 C C . GLY A 1 89 ? -13.646 -0.805 1.813 1.00 80.38 89 GLY A C 1
ATOM 731 O O . GLY A 1 89 ? -14.634 -1.537 1.791 1.00 80.38 89 GLY A O 1
ATOM 732 N N . ARG A 1 90 ? -12.406 -1.309 1.912 1.00 73.62 90 ARG A N 1
ATOM 733 C CA . ARG A 1 90 ? -12.083 -2.748 1.873 1.00 73.62 90 ARG A CA 1
ATOM 734 C C . ARG A 1 90 ? -11.439 -3.259 3.170 1.00 73.62 90 ARG A C 1
ATOM 736 O O . ARG A 1 90 ? -10.349 -3.837 3.148 1.00 73.62 90 ARG A O 1
ATOM 743 N N . PRO A 1 91 ? -12.112 -3.157 4.333 1.00 65.94 91 PRO A N 1
ATOM 744 C CA . PRO A 1 91 ? -11.554 -3.635 5.600 1.00 65.94 91 PRO A CA 1
ATOM 745 C C . PRO A 1 91 ? -11.353 -5.162 5.635 1.00 65.94 91 PRO A C 1
ATOM 747 O O . PRO A 1 91 ? -10.529 -5.666 6.401 1.00 65.94 91 PRO A O 1
ATOM 750 N N . ALA A 1 92 ? -12.084 -5.919 4.809 1.00 70.44 92 ALA A N 1
ATOM 751 C CA . ALA A 1 92 ? -11.918 -7.367 4.686 1.00 70.44 92 ALA A CA 1
ATOM 752 C C . ALA A 1 92 ? -10.545 -7.750 4.105 1.00 70.44 92 ALA A C 1
ATOM 754 O O . ALA A 1 92 ? -9.923 -8.706 4.572 1.00 70.44 92 ALA A O 1
ATOM 755 N N . GLU A 1 93 ? -10.034 -6.973 3.148 1.00 70.31 93 GLU A N 1
ATOM 756 C CA . GLU A 1 93 ? -8.729 -7.222 2.531 1.00 70.31 93 GLU A CA 1
ATOM 757 C C . GLU A 1 93 ? -7.580 -6.957 3.510 1.00 70.31 93 GLU A C 1
ATOM 759 O O . GLU A 1 93 ? -6.591 -7.689 3.501 1.00 70.31 93 GLU A O 1
ATOM 764 N N . LEU A 1 94 ? -7.736 -5.992 4.425 1.00 69.38 94 LEU A N 1
ATOM 765 C CA . LEU A 1 94 ? -6.793 -5.762 5.523 1.00 69.38 94 LEU A CA 1
ATOM 766 C C . LEU A 1 94 ? -6.717 -6.968 6.472 1.00 69.38 94 LEU A C 1
ATOM 768 O O . LEU A 1 94 ? -5.622 -7.415 6.822 1.00 69.38 94 LEU A O 1
ATOM 772 N N . ARG A 1 95 ? -7.872 -7.523 6.872 1.00 65.50 95 ARG A N 1
ATOM 773 C CA . ARG A 1 95 ? -7.927 -8.711 7.746 1.00 65.50 95 ARG A CA 1
ATOM 774 C C . ARG A 1 95 ? -7.286 -9.924 7.079 1.00 65.50 95 ARG A C 1
ATOM 776 O O . ARG A 1 95 ? -6.484 -10.615 7.705 1.00 65.50 95 ARG A O 1
ATOM 783 N N . ALA A 1 96 ? -7.597 -10.139 5.802 1.00 72.50 96 ALA A N 1
ATOM 784 C CA . ALA A 1 96 ? -6.991 -11.203 5.015 1.00 72.50 96 ALA A CA 1
ATOM 785 C C . ALA A 1 96 ? -5.470 -11.024 4.889 1.00 72.50 96 ALA A C 1
ATOM 787 O O . ALA A 1 96 ? -4.744 -12.015 4.908 1.00 72.50 96 ALA A O 1
ATOM 788 N N . ASN A 1 97 ? -4.968 -9.786 4.787 1.00 71.50 97 ASN A N 1
ATOM 789 C CA . ASN A 1 97 ? -3.530 -9.534 4.644 1.00 71.50 97 ASN A CA 1
ATOM 790 C C . ASN A 1 97 ? -2.790 -9.934 5.902 1.00 71.50 97 ASN A C 1
ATOM 792 O O . ASN A 1 97 ? -1.896 -10.770 5.846 1.00 71.50 97 ASN A O 1
ATOM 796 N N . ARG A 1 98 ? -3.270 -9.443 7.046 1.00 66.44 98 ARG A N 1
ATOM 797 C CA . ARG A 1 98 ? -2.675 -9.726 8.348 1.00 66.44 98 ARG A CA 1
ATOM 798 C C . ARG A 1 98 ? -2.642 -11.226 8.646 1.00 66.44 98 ARG A C 1
ATOM 800 O O . ARG A 1 98 ? -1.619 -11.725 9.102 1.00 66.44 98 ARG A O 1
ATOM 807 N N . ALA A 1 99 ? -3.715 -11.956 8.333 1.00 70.62 99 ALA A N 1
ATOM 808 C CA . ALA A 1 99 ? -3.747 -13.412 8.484 1.00 70.62 99 ALA A CA 1
ATOM 809 C C . ALA A 1 99 ? -2.715 -14.116 7.579 1.00 70.62 99 ALA A C 1
ATOM 811 O O . ALA A 1 99 ? -2.022 -15.036 8.009 1.00 70.62 99 ALA A O 1
ATOM 812 N N . ARG A 1 100 ? -2.571 -13.662 6.328 1.00 67.06 100 ARG A N 1
ATOM 813 C CA . ARG A 1 100 ? -1.676 -14.276 5.335 1.00 67.06 100 ARG A CA 1
ATOM 814 C C . ARG A 1 100 ? -0.208 -13.906 5.527 1.00 67.06 100 ARG A C 1
ATOM 816 O O . ARG A 1 100 ? 0.645 -14.738 5.239 1.00 67.06 100 ARG A O 1
ATOM 823 N N . VAL A 1 101 ? 0.099 -12.691 5.975 1.00 60.38 101 VAL A N 1
ATOM 824 C CA . VAL A 1 101 ? 1.472 -12.281 6.298 1.00 60.38 101 VAL A CA 1
ATOM 825 C C . VAL A 1 101 ? 1.922 -12.944 7.594 1.00 60.38 101 VAL A C 1
ATOM 827 O O . VAL A 1 101 ? 3.035 -13.458 7.640 1.00 60.38 101 VAL A O 1
ATOM 830 N N . SER A 1 102 ? 1.035 -13.071 8.587 1.00 58.34 102 SER A N 1
ATOM 831 C CA . SER A 1 102 ? 1.328 -13.833 9.807 1.00 58.34 102 SER A CA 1
ATOM 832 C C . SER A 1 102 ? 1.555 -15.323 9.539 1.00 58.34 102 SER A C 1
ATOM 834 O O . SER A 1 102 ? 2.351 -15.936 10.233 1.00 58.34 102 SER A O 1
ATOM 836 N N . SER A 1 103 ? 0.907 -15.908 8.527 1.00 52.69 103 SER A N 1
ATOM 837 C CA . SER A 1 103 ? 1.162 -17.291 8.093 1.00 52.69 103 SER A CA 1
ATOM 838 C C . SER A 1 103 ? 2.419 -17.445 7.218 1.00 52.69 103 SER A C 1
ATOM 840 O O . SER A 1 103 ? 2.789 -18.569 6.891 1.00 52.69 103 SER A O 1
ATOM 842 N N . ALA A 1 104 ? 3.057 -16.349 6.793 1.00 53.75 104 ALA A N 1
ATOM 843 C CA . ALA A 1 104 ? 4.218 -16.362 5.897 1.00 53.75 104 ALA A CA 1
ATOM 844 C C . ALA A 1 104 ? 5.566 -16.188 6.627 1.00 53.75 104 ALA A C 1
ATOM 846 O O . ALA A 1 104 ? 6.598 -16.073 5.964 1.00 53.75 104 ALA A O 1
ATOM 847 N N . VAL A 1 105 ? 5.573 -16.159 7.967 1.00 50.50 105 VAL A N 1
ATOM 848 C CA . VAL A 1 105 ? 6.776 -15.888 8.778 1.00 50.50 105 VAL A CA 1
ATOM 849 C C . VAL A 1 105 ? 7.760 -17.065 8.898 1.00 50.50 105 VAL A C 1
ATOM 851 O O . VAL A 1 105 ? 8.877 -16.841 9.349 1.00 50.50 105 VAL A O 1
ATOM 854 N N . ASP A 1 106 ? 7.429 -18.267 8.412 1.00 39.59 106 ASP A N 1
ATOM 855 C CA . ASP A 1 106 ? 8.314 -19.453 8.465 1.00 39.59 106 ASP A CA 1
ATOM 856 C C . ASP A 1 106 ? 9.149 -19.715 7.194 1.00 39.59 106 ASP A C 1
ATOM 858 O O . ASP A 1 106 ? 9.817 -20.742 7.074 1.00 39.59 106 ASP A O 1
ATOM 862 N N . ALA A 1 107 ? 9.166 -18.802 6.219 1.00 40.69 107 ALA A N 1
ATOM 863 C CA . ALA A 1 107 ? 10.061 -18.930 5.068 1.00 40.69 107 ALA A CA 1
ATOM 864 C C . ALA A 1 107 ? 11.305 -18.043 5.261 1.00 40.69 107 ALA A C 1
ATOM 866 O O . ALA A 1 107 ? 11.172 -16.815 5.218 1.00 40.69 107 ALA A O 1
ATOM 867 N N . PRO A 1 108 ? 12.522 -18.605 5.426 1.00 34.34 108 PRO A N 1
ATOM 868 C CA . PRO A 1 108 ? 13.721 -17.793 5.555 1.00 34.34 108 PRO A CA 1
ATOM 869 C C . PRO A 1 108 ? 13.941 -17.018 4.255 1.00 34.34 108 PRO A C 1
ATOM 871 O O . PRO A 1 108 ? 14.241 -17.571 3.193 1.00 34.34 108 PRO A O 1
ATOM 874 N N . LEU A 1 109 ? 13.786 -15.700 4.346 1.00 38.62 109 LEU A N 1
ATOM 875 C CA . LEU A 1 109 ? 14.207 -14.773 3.313 1.00 38.62 109 LEU A CA 1
ATOM 876 C C . LEU A 1 109 ? 15.740 -14.735 3.339 1.00 38.62 109 LEU A C 1
ATOM 878 O O . LEU A 1 109 ? 16.326 -14.095 4.209 1.00 38.62 109 LEU A O 1
ATOM 882 N N . LYS A 1 110 ? 16.402 -15.397 2.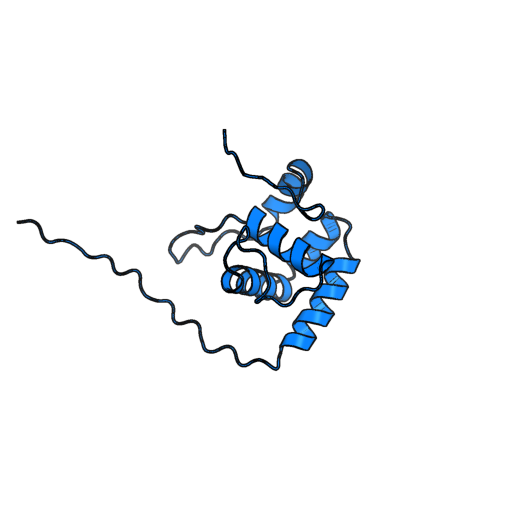378 1.00 31.28 110 LYS A N 1
ATOM 883 C CA . LYS A 1 110 ? 17.792 -15.042 2.047 1.00 31.28 110 LYS A CA 1
ATOM 884 C C . LYS A 1 110 ? 17.833 -13.529 1.801 1.00 31.28 110 LYS A C 1
ATOM 886 O O . LYS A 1 110 ? 16.968 -13.048 1.060 1.00 31.28 110 LYS A O 1
ATOM 891 N N . PRO A 1 111 ? 18.790 -12.785 2.384 1.00 29.72 111 PRO A N 1
ATOM 892 C CA . PRO A 1 111 ? 18.901 -11.362 2.118 1.00 29.72 111 PRO A CA 1
ATOM 893 C C . PRO A 1 111 ? 19.024 -11.175 0.608 1.00 29.72 111 PRO A C 1
ATOM 895 O O . PRO A 1 111 ? 19.871 -11.788 -0.045 1.00 29.72 111 PRO A O 1
ATOM 898 N N . ALA A 1 112 ? 18.115 -10.381 0.045 1.00 38.94 112 ALA A N 1
ATOM 899 C CA . ALA A 1 112 ? 18.249 -9.907 -1.315 1.00 38.94 112 ALA A CA 1
ATOM 900 C C . ALA A 1 112 ? 19.468 -8.987 -1.318 1.00 38.94 112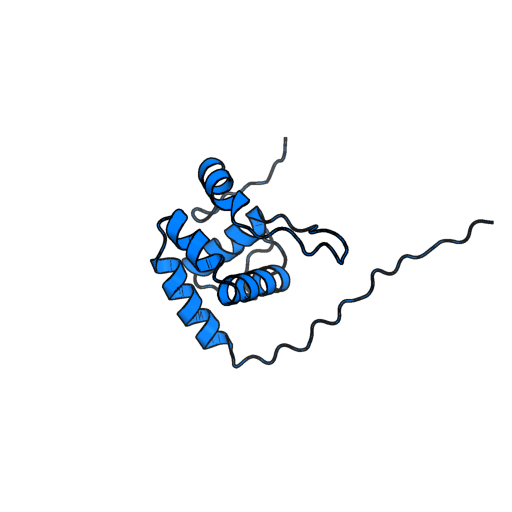 ALA A C 1
ATOM 902 O O . ALA A 1 112 ? 19.384 -7.839 -0.886 1.00 38.94 112 ALA A O 1
ATOM 903 N N . ALA A 1 113 ? 20.612 -9.531 -1.731 1.00 31.39 113 ALA A N 1
ATOM 904 C CA . ALA A 1 113 ? 21.746 -8.731 -2.136 1.00 31.39 113 ALA A CA 1
ATOM 905 C C . ALA A 1 113 ? 21.229 -7.731 -3.174 1.00 31.39 113 ALA A C 1
ATOM 907 O O . ALA A 1 113 ? 20.686 -8.118 -4.210 1.00 31.39 113 ALA A O 1
ATOM 908 N N . ALA A 1 114 ? 21.327 -6.450 -2.839 1.00 36.22 114 ALA A N 1
ATOM 909 C CA . ALA A 1 114 ? 21.308 -5.400 -3.830 1.00 36.22 114 ALA A CA 1
ATOM 910 C C . ALA A 1 114 ? 22.484 -5.692 -4.765 1.00 36.22 114 ALA A C 1
ATOM 912 O O . ALA A 1 114 ? 23.636 -5.542 -4.366 1.00 36.22 114 ALA A O 1
ATOM 913 N N . GLU A 1 115 ? 22.206 -6.191 -5.967 1.00 36.12 115 GLU A N 1
ATOM 914 C CA . GLU A 1 115 ? 23.227 -6.205 -7.005 1.00 36.12 115 GLU A CA 1
ATOM 915 C C . GLU A 1 115 ? 23.536 -4.739 -7.332 1.00 36.12 115 GLU A C 1
ATOM 917 O O . GLU A 1 115 ? 22.611 -3.985 -7.661 1.00 36.12 115 GLU A O 1
ATOM 922 N N . PRO A 1 116 ? 24.789 -4.279 -7.170 1.00 32.09 116 PRO A N 1
ATOM 923 C CA . PRO A 1 116 ? 25.142 -2.933 -7.577 1.00 32.09 116 PRO A CA 1
ATOM 924 C C . PRO A 1 116 ? 24.937 -2.828 -9.089 1.00 32.09 116 PRO A C 1
ATOM 926 O O . PRO A 1 116 ? 25.416 -3.676 -9.841 1.00 32.09 116 PRO A O 1
ATOM 929 N N . CYS A 1 117 ? 24.230 -1.783 -9.533 1.00 30.77 117 CYS A N 1
ATOM 930 C CA . CYS A 1 117 ? 24.203 -1.388 -10.938 1.00 30.77 117 CYS A CA 1
ATOM 931 C C . CYS A 1 117 ? 25.647 -1.309 -11.441 1.00 30.77 117 CYS A C 1
ATOM 933 O O . CYS A 1 117 ? 26.402 -0.419 -11.044 1.00 30.77 117 CYS A O 1
ATOM 935 N N . ASN A 1 118 ? 26.028 -2.232 -12.319 1.00 39.41 118 ASN A N 1
ATOM 936 C CA . ASN A 1 118 ? 27.275 -2.164 -13.052 1.00 39.41 118 ASN A CA 1
ATOM 937 C C . ASN A 1 118 ? 27.168 -1.029 -14.081 1.00 39.41 118 ASN A C 1
ATOM 939 O O . ASN A 1 118 ? 26.823 -1.226 -15.242 1.00 39.41 118 ASN A O 1
ATOM 943 N N . MET A 1 119 ? 27.474 0.197 -13.656 1.00 33.53 119 MET A N 1
ATOM 944 C CA . MET A 1 119 ? 27.865 1.245 -14.593 1.00 33.53 119 MET A CA 1
ATOM 945 C C . MET A 1 119 ? 29.188 0.823 -15.234 1.00 33.53 119 MET A C 1
ATOM 947 O O . MET A 1 119 ? 30.267 1.078 -14.704 1.00 33.53 119 MET A O 1
ATOM 951 N N . THR A 1 120 ? 29.118 0.157 -16.384 1.00 43.75 120 THR A N 1
ATOM 952 C CA . THR A 1 120 ? 30.258 0.068 -17.293 1.00 43.75 120 THR A CA 1
ATOM 953 C C . THR A 1 120 ? 30.506 1.468 -17.857 1.00 43.75 120 THR A C 1
ATOM 955 O O . THR A 1 120 ? 29.916 1.853 -18.865 1.00 43.75 120 THR A O 1
ATOM 958 N N . LEU A 1 121 ? 31.380 2.242 -17.205 1.00 42.19 121 LEU A N 1
ATOM 959 C CA . LEU A 1 121 ? 32.064 3.346 -17.870 1.00 42.19 121 LEU A CA 1
ATOM 960 C C . LEU A 1 121 ? 32.941 2.734 -18.969 1.00 42.19 121 LEU A C 1
ATOM 962 O O . LEU A 1 121 ? 33.974 2.124 -18.693 1.00 42.19 121 LEU A O 1
ATOM 966 N N . LYS A 1 122 ? 32.521 2.887 -20.227 1.00 38.88 122 LYS A N 1
ATOM 967 C CA . LYS A 1 122 ? 33.441 2.786 -21.358 1.00 38.88 122 LYS A CA 1
ATOM 968 C C . LYS A 1 122 ? 34.366 3.998 -21.307 1.00 38.88 122 LYS A C 1
ATOM 970 O O . LYS A 1 122 ? 33.912 5.129 -21.446 1.00 38.88 122 LYS A O 1
ATOM 975 N N . ALA A 1 123 ? 35.652 3.731 -21.117 1.00 42.62 123 ALA A N 1
ATOM 976 C CA . ALA A 1 123 ? 36.715 4.662 -21.441 1.00 42.62 123 ALA A CA 1
ATOM 977 C C . ALA A 1 123 ? 36.667 4.989 -22.945 1.00 42.62 123 ALA A C 1
ATOM 979 O O . ALA A 1 123 ? 36.608 4.090 -23.786 1.00 42.62 123 ALA A O 1
ATOM 980 N N . ILE A 1 124 ? 36.674 6.279 -23.250 1.00 42.88 124 ILE A N 1
ATOM 981 C CA . ILE A 1 124 ? 37.012 6.881 -24.542 1.00 42.88 124 ILE A CA 1
ATOM 982 C C . ILE A 1 124 ? 38.105 7.870 -24.114 1.00 42.88 124 ILE A C 1
ATOM 984 O O . ILE A 1 124 ? 37.829 8.718 -23.270 1.00 42.88 124 ILE A O 1
ATOM 988 N N . GLY A 1 125 ? 39.381 7.583 -24.356 1.00 40.75 125 GLY A N 1
ATOM 989 C CA . GLY A 1 125 ? 40.017 7.767 -25.655 1.00 40.75 125 GLY A CA 1
ATOM 990 C C . GLY A 1 125 ? 40.755 9.092 -25.588 1.00 40.75 125 GLY A C 1
ATOM 991 O O . GLY A 1 125 ? 40.052 10.119 -25.671 1.00 40.75 125 GLY A O 1
#

Secondary structure (DSSP, 8-state):
--------TTSPPHHHHHHHGGGSPPPPSSSS---S-HHHHHHHHHHHHHH---GGG--TTSSPHHHHHHHHHHHHHSSHHHHHHHHTT-HHHHHHHHHHHHTTTTS------------------

Sequence (125 aa):
MDATQRNYPTDLDDDQWFTIAPLIPPGKPLGCGRTTSMRAVVNAILYRQRSGCPWRMLPRDFPHWRTVYGYCRQWEHDGTWRQLAALLGRPAELRANRARVSSAVDAPLKPAAAEPCNMTLKAIG